Protein AF-A0A7S2T293-F1 (afdb_monomer)

Organism: NCBI:txid1764295

Sequence (150 aa):
MATAIATAAMLGFGMLAGGVSAAKPGEKTVEILSQPINLRYGEVNNHFQPNQDLPEEIREAFRNKTMAIVDFEVDIVDAQGNQVPLYEMYNHHYAALLGTEEYANAIYQLFKDAPFGIPSPSNLTELVIPENLRKNATGGDGSSTSFRAS

pLDDT: mean 72.8, std 21.37, range [32.53, 93.62]

Structure (mmCIF, N/CA/C/O backbone):
data_AF-A0A7S2T293-F1
#
_entry.id   AF-A0A7S2T293-F1
#
loop_
_atom_site.group_PDB
_atom_site.id
_atom_site.type_symbol
_atom_site.label_atom_id
_atom_site.label_alt_id
_atom_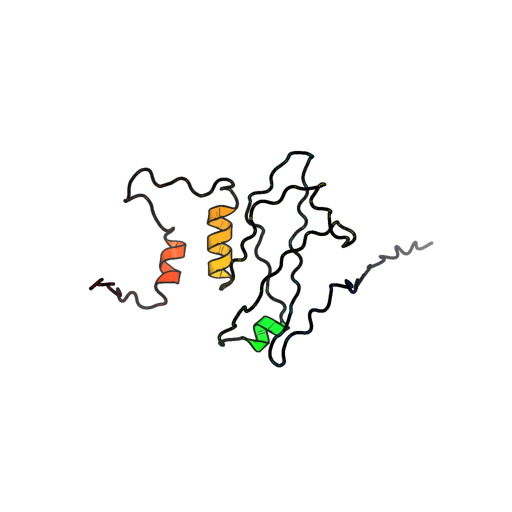site.label_comp_id
_atom_site.label_asym_id
_atom_site.label_entity_id
_atom_site.label_seq_id
_atom_site.pdbx_PDB_ins_code
_atom_site.Cartn_x
_atom_site.Cartn_y
_atom_site.Cartn_z
_atom_site.occupancy
_atom_site.B_iso_or_equiv
_atom_site.auth_seq_id
_atom_site.auth_comp_id
_atom_site.auth_asym_id
_atom_site.auth_atom_id
_atom_site.pdbx_PDB_model_num
ATOM 1 N N . MET A 1 1 ? -31.139 -14.313 -42.082 1.00 40.81 1 MET A N 1
ATOM 2 C CA . MET A 1 1 ? -29.902 -14.869 -41.498 1.00 40.81 1 MET A CA 1
ATOM 3 C C . MET A 1 1 ? -29.447 -13.896 -40.428 1.00 40.81 1 MET A C 1
ATOM 5 O O . MET A 1 1 ? -29.040 -12.798 -40.773 1.00 40.81 1 MET A O 1
ATOM 9 N N . ALA A 1 2 ? -29.664 -14.231 -39.157 1.00 33.09 2 ALA A N 1
ATOM 10 C CA . ALA A 1 2 ? -29.322 -13.383 -38.019 1.00 33.09 2 ALA A CA 1
ATOM 11 C C . ALA A 1 2 ? -28.122 -14.011 -37.305 1.00 33.09 2 ALA A C 1
ATOM 13 O O . ALA A 1 2 ? -28.2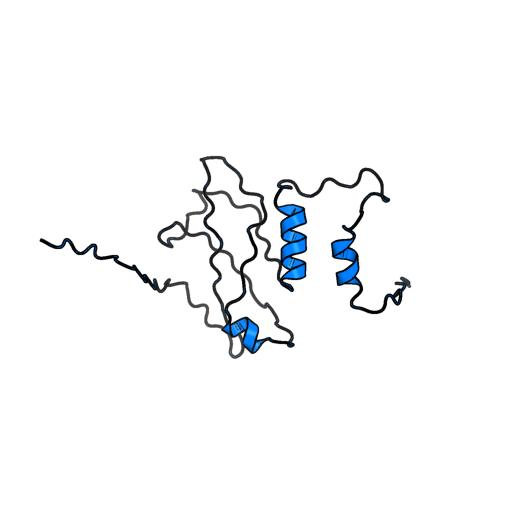09 -15.143 -36.834 1.00 33.09 2 ALA A O 1
ATOM 14 N N . THR A 1 3 ? -27.001 -13.298 -37.289 1.00 34.81 3 THR A N 1
ATOM 15 C CA . THR A 1 3 ? -25.767 -13.718 -36.624 1.00 34.81 3 THR A CA 1
ATOM 16 C C . THR A 1 3 ? -25.839 -13.260 -35.171 1.00 34.81 3 THR A C 1
ATOM 18 O O . THR A 1 3 ? -25.806 -12.063 -34.897 1.00 34.81 3 THR A O 1
ATOM 21 N N . ALA A 1 4 ? -25.983 -14.203 -34.243 1.00 32.69 4 ALA A N 1
ATOM 22 C CA . ALA A 1 4 ? -25.886 -13.935 -32.815 1.00 32.69 4 ALA A CA 1
ATOM 23 C C . ALA A 1 4 ? -24.404 -13.852 -32.420 1.00 32.69 4 ALA A C 1
ATOM 25 O O . ALA A 1 4 ? -23.657 -14.816 -32.582 1.00 32.69 4 ALA A O 1
ATOM 26 N N . ILE A 1 5 ? -23.982 -12.692 -31.916 1.00 39.16 5 ILE A N 1
ATOM 27 C CA . ILE A 1 5 ? -22.693 -12.511 -31.246 1.00 39.16 5 ILE A CA 1
ATOM 28 C C . ILE A 1 5 ? -22.889 -12.990 -29.806 1.00 39.16 5 ILE A C 1
ATOM 30 O O . ILE A 1 5 ? -23.615 -12.368 -29.034 1.00 39.16 5 ILE A O 1
ATOM 34 N N . ALA A 1 6 ? -22.288 -14.127 -29.464 1.00 32.53 6 ALA A N 1
ATOM 35 C CA . ALA A 1 6 ? -22.242 -14.617 -28.095 1.00 32.53 6 ALA A CA 1
ATOM 36 C C . ALA A 1 6 ? -21.111 -13.901 -27.345 1.00 32.53 6 ALA A C 1
ATOM 38 O O . ALA A 1 6 ? -19.932 -14.183 -27.547 1.00 32.53 6 ALA A O 1
ATOM 39 N N . THR A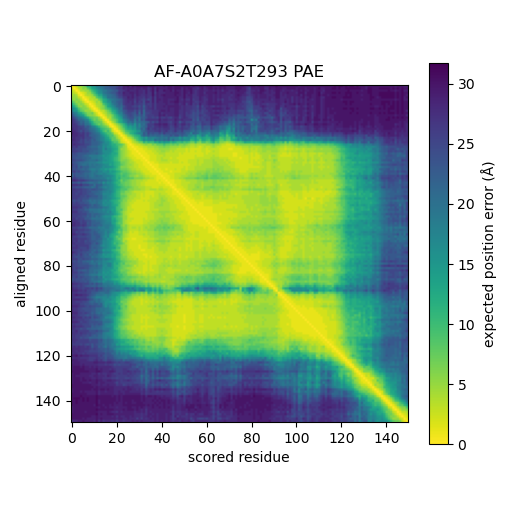 1 7 ? -21.485 -12.960 -26.483 1.00 35.31 7 THR A N 1
ATOM 40 C CA . THR A 1 7 ? -20.601 -12.344 -25.493 1.00 35.31 7 THR A CA 1
ATOM 41 C C . THR A 1 7 ? -20.329 -13.367 -24.391 1.00 35.31 7 THR A 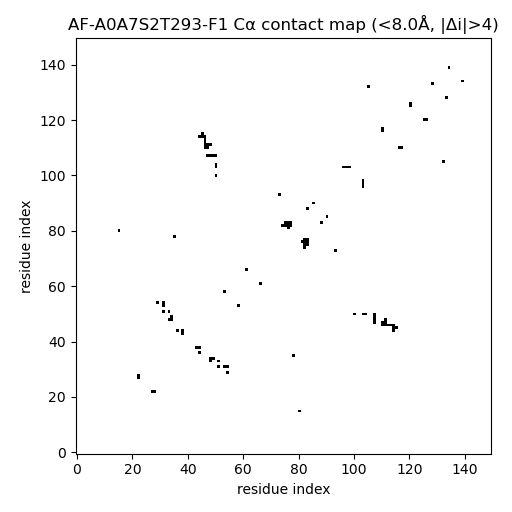C 1
ATOM 43 O O . THR A 1 7 ? -21.195 -13.636 -23.560 1.00 35.31 7 THR A O 1
ATOM 46 N N . ALA A 1 8 ? -19.141 -13.971 -24.386 1.00 34.16 8 ALA A N 1
ATOM 47 C CA . ALA A 1 8 ? -18.693 -14.808 -23.280 1.00 34.16 8 ALA A CA 1
ATOM 48 C C . ALA A 1 8 ? -18.158 -13.908 -22.156 1.00 34.16 8 ALA A C 1
ATOM 50 O O . ALA A 1 8 ? -17.022 -13.442 -22.199 1.00 34.16 8 ALA A O 1
ATOM 51 N N . ALA A 1 9 ? -18.998 -13.648 -21.155 1.00 38.12 9 ALA A N 1
ATOM 52 C CA . ALA A 1 9 ? -18.558 -13.141 -19.865 1.00 38.12 9 ALA A CA 1
ATOM 53 C C . ALA A 1 9 ? -17.810 -14.268 -19.136 1.00 38.12 9 ALA A C 1
ATOM 55 O O . ALA A 1 9 ? -18.429 -15.208 -18.639 1.00 38.12 9 ALA A O 1
ATOM 56 N N . MET A 1 10 ? -16.477 -14.203 -19.091 1.00 35.25 10 MET A N 1
ATOM 57 C CA . MET A 1 10 ? -15.697 -15.041 -18.181 1.00 35.25 10 MET A CA 1
ATOM 58 C C . MET A 1 10 ? -15.744 -14.427 -16.780 1.00 35.25 10 MET A C 1
ATOM 60 O O . MET A 1 10 ? -14.918 -13.596 -16.420 1.00 35.25 10 MET A O 1
ATOM 64 N N . LEU A 1 11 ? -16.718 -14.860 -15.980 1.00 41.56 11 LEU A N 1
ATOM 65 C CA . LEU A 1 11 ? -16.617 -14.824 -14.522 1.00 41.56 11 LEU A CA 1
ATOM 66 C C . LEU A 1 11 ? -15.694 -15.972 -14.096 1.00 41.56 11 LEU A C 1
ATOM 68 O O . LEU A 1 11 ? -16.142 -17.057 -13.733 1.00 41.56 11 LEU A O 1
ATOM 72 N N . GLY A 1 12 ? -14.388 -15.745 -14.216 1.00 34.62 12 GLY A N 1
ATOM 73 C CA . GLY A 1 12 ? -13.373 -16.621 -13.647 1.00 34.62 12 GLY A CA 1
ATOM 74 C C . GLY A 1 12 ? -13.179 -16.282 -12.176 1.00 34.62 12 GLY A C 1
ATOM 75 O O . GLY A 1 12 ? -12.316 -15.480 -11.842 1.00 34.62 12 GLY A O 1
ATOM 76 N N . PHE A 1 13 ? -13.986 -16.879 -11.300 1.00 42.97 13 PHE A N 1
ATOM 77 C CA . PHE A 1 13 ? -13.694 -16.925 -9.867 1.00 42.97 13 PHE A CA 1
ATOM 78 C C . PHE A 1 13 ? -12.582 -17.966 -9.666 1.00 42.97 13 PHE A C 1
ATOM 80 O O . PHE A 1 13 ? -12.837 -19.141 -9.403 1.00 42.97 13 PHE A O 1
ATOM 87 N N . GLY A 1 14 ? -11.337 -17.557 -9.910 1.00 39.12 14 GLY A N 1
ATOM 88 C CA . GLY A 1 14 ? -10.167 -18.343 -9.547 1.00 39.12 14 GLY A CA 1
ATOM 89 C C . GLY A 1 14 ? -10.020 -18.303 -8.034 1.00 39.12 14 GLY A C 1
ATOM 90 O O . GLY A 1 14 ? -9.585 -17.294 -7.490 1.00 39.12 14 GLY A O 1
ATOM 91 N N . MET A 1 15 ? -10.413 -19.379 -7.350 1.00 40.72 15 MET A N 1
ATOM 92 C CA . MET A 1 15 ? -9.944 -19.629 -5.989 1.00 40.72 15 MET A CA 1
ATOM 93 C C . MET A 1 15 ? -8.426 -19.804 -6.059 1.00 40.72 15 MET A C 1
ATOM 95 O O . MET A 1 15 ? -7.936 -20.870 -6.431 1.00 40.72 15 MET A O 1
ATOM 99 N N . LEU A 1 16 ? -7.696 -18.734 -5.753 1.00 50.34 16 LEU A N 1
ATOM 100 C CA . LEU A 1 16 ? -6.276 -18.793 -5.451 1.00 50.34 16 LEU A CA 1
ATOM 101 C C . LEU A 1 16 ? -6.113 -19.707 -4.236 1.00 50.34 16 LEU A C 1
ATOM 103 O O . LEU A 1 16 ? -6.669 -19.457 -3.168 1.00 50.34 16 LEU A O 1
ATOM 107 N N . ALA A 1 17 ? -5.377 -20.801 -4.413 1.00 43.34 17 ALA A N 1
ATOM 108 C CA . ALA A 1 17 ? -4.902 -21.622 -3.311 1.00 43.34 17 ALA A CA 1
ATOM 109 C C . ALA A 1 17 ? -3.739 -20.888 -2.619 1.00 43.34 17 ALA A C 1
ATOM 111 O O . ALA A 1 17 ? -2.596 -21.333 -2.675 1.00 43.34 17 ALA A O 1
ATOM 112 N N . GLY A 1 18 ? -4.032 -19.734 -2.016 1.00 43.31 18 GLY A N 1
ATOM 113 C CA . GLY A 1 18 ? -3.147 -19.080 -1.063 1.00 43.31 18 GLY A CA 1
ATOM 114 C C . GLY A 1 18 ? -3.030 -19.960 0.178 1.00 43.31 18 GLY A C 1
ATOM 115 O O . GLY A 1 18 ? -4.011 -20.569 0.618 1.00 43.31 18 GLY A O 1
ATOM 116 N N . GLY A 1 19 ? -1.817 -20.103 0.711 1.00 42.28 19 GLY A N 1
ATOM 117 C CA . GLY A 1 19 ? -1.580 -20.849 1.940 1.00 42.28 19 GLY A CA 1
ATOM 118 C C . GLY A 1 19 ? -2.477 -20.312 3.049 1.00 42.28 19 GLY A C 1
ATOM 119 O O . GLY A 1 19 ? -2.309 -19.186 3.500 1.00 42.28 19 GLY A O 1
ATOM 120 N N . VAL A 1 20 ? -3.446 -21.115 3.490 1.00 43.00 20 VAL A N 1
ATOM 121 C CA . VAL A 1 20 ? -4.329 -20.731 4.590 1.00 43.00 20 VAL A CA 1
ATOM 122 C C . VAL A 1 20 ? -3.508 -20.803 5.875 1.00 43.00 20 VAL A C 1
ATOM 124 O O . VAL A 1 20 ? -3.454 -21.843 6.534 1.00 43.00 20 VAL A O 1
ATOM 127 N N . SER A 1 21 ? -2.829 -19.714 6.234 1.00 52.44 21 SER A N 1
ATOM 128 C CA . SER A 1 21 ? -2.418 -19.521 7.620 1.00 52.44 21 SER A CA 1
ATOM 129 C C . SER A 1 21 ? -3.709 -19.469 8.431 1.00 52.44 21 SER A C 1
ATOM 131 O O . SER A 1 21 ? -4.553 -18.593 8.227 1.00 52.44 21 SER A O 1
ATOM 133 N N . ALA A 1 22 ? -3.941 -20.489 9.258 1.00 52.84 22 ALA A N 1
ATOM 134 C CA . ALA A 1 22 ? -5.155 -20.587 10.050 1.00 52.84 22 ALA A CA 1
ATOM 135 C C . ALA A 1 22 ? -5.177 -19.422 11.044 1.00 52.84 22 ALA A C 1
ATOM 137 O O . ALA A 1 22 ? -4.489 -19.458 12.065 1.00 52.84 22 ALA A O 1
ATOM 138 N N . ALA A 1 23 ? -5.957 -18.391 10.719 1.00 59.53 23 ALA A N 1
ATOM 139 C CA . ALA A 1 23 ? -6.190 -17.248 11.584 1.00 59.53 23 ALA A CA 1
ATOM 140 C C . ALA A 1 23 ? -6.575 -17.744 12.988 1.00 59.53 23 ALA A C 1
ATOM 142 O O . ALA A 1 23 ? -7.396 -18.662 13.132 1.00 59.53 23 ALA A O 1
ATOM 143 N N . LYS A 1 24 ? -5.964 -17.181 14.039 1.00 66.00 24 LYS A N 1
ATOM 144 C CA . LYS A 1 24 ? -6.329 -17.556 15.411 1.00 66.00 24 LYS A CA 1
ATOM 145 C C . LYS A 1 24 ? -7.807 -17.220 15.640 1.00 66.00 24 LYS A C 1
ATOM 147 O O . LYS A 1 24 ? -8.346 -16.339 14.972 1.00 66.00 24 LYS A O 1
ATOM 152 N N . PRO A 1 25 ? -8.497 -17.873 16.590 1.00 67.00 25 PRO A N 1
ATOM 153 C CA . PRO A 1 25 ? -9.882 -17.532 16.901 1.00 67.00 25 PRO A CA 1
ATOM 154 C C . PRO A 1 25 ? -10.039 -16.023 17.165 1.00 67.00 25 PRO A C 1
ATOM 156 O O . PRO A 1 25 ? -9.491 -15.506 18.135 1.00 67.00 25 PRO A O 1
ATOM 159 N N . GLY A 1 26 ? -10.769 -15.324 16.288 1.00 77.12 26 GLY A N 1
ATOM 160 C CA . GLY A 1 26 ? -10.966 -13.867 16.339 1.00 77.12 26 GLY A CA 1
ATOM 161 C C . GLY A 1 26 ? -10.151 -13.047 15.329 1.00 77.12 26 GLY A C 1
ATOM 162 O O . GLY A 1 26 ? -10.417 -11.857 15.183 1.00 77.12 26 GLY A O 1
ATOM 163 N N . GLU A 1 27 ? -9.212 -13.657 14.607 1.00 86.56 27 GLU A N 1
ATOM 164 C CA . GLU A 1 27 ? -8.487 -13.045 13.490 1.00 86.56 27 GLU A CA 1
ATOM 165 C C . GLU A 1 27 ? -9.196 -13.367 12.163 1.00 86.56 27 GLU A C 1
ATOM 167 O O . GLU A 1 27 ? -9.807 -14.428 12.002 1.00 86.56 27 GLU A O 1
ATOM 172 N N . LYS A 1 28 ? -9.127 -12.444 11.199 1.00 88.62 28 LYS A N 1
ATOM 173 C CA . LYS A 1 28 ? -9.615 -12.659 9.835 1.00 88.62 28 LYS A CA 1
ATOM 174 C C . LYS A 1 28 ? -8.551 -12.205 8.847 1.00 88.62 28 LYS A C 1
ATOM 176 O O . LYS A 1 28 ? -8.141 -11.049 8.885 1.00 88.62 28 LYS A O 1
ATOM 181 N N . THR A 1 29 ? -8.161 -13.108 7.958 1.00 91.06 29 THR A N 1
ATOM 182 C CA . THR A 1 29 ? -7.281 -12.804 6.828 1.00 91.06 29 THR A CA 1
ATOM 183 C C . THR A 1 29 ? -8.122 -12.329 5.653 1.00 91.06 29 THR A C 1
ATOM 185 O O . THR A 1 29 ? -9.172 -12.907 5.364 1.00 91.06 29 THR A O 1
ATOM 188 N N . VAL A 1 30 ? -7.665 -11.272 4.986 1.00 91.56 30 VAL A N 1
ATOM 189 C CA . VAL A 1 30 ? -8.215 -10.822 3.708 1.00 91.56 30 VAL A CA 1
ATOM 190 C C . VAL A 1 30 ? -7.092 -10.613 2.714 1.00 91.56 30 VAL A C 1
ATOM 192 O O . VAL A 1 30 ? -6.018 -10.142 3.077 1.00 91.56 30 VAL A O 1
ATOM 195 N N . GLU A 1 31 ? -7.368 -10.944 1.461 1.00 91.50 31 GLU A N 1
ATOM 196 C CA . GLU A 1 31 ? -6.450 -10.753 0.347 1.00 91.50 31 GLU A CA 1
ATOM 197 C C . GLU A 1 31 ? -6.957 -9.599 -0.517 1.00 91.50 31 GLU A C 1
ATOM 199 O O . GLU A 1 31 ? -8.148 -9.508 -0.825 1.00 91.50 31 GLU A O 1
ATOM 204 N N . ILE A 1 32 ? -6.053 -8.694 -0.887 1.00 91.12 32 ILE A N 1
ATOM 205 C CA . ILE A 1 32 ? -6.358 -7.532 -1.721 1.00 91.12 32 ILE A CA 1
ATOM 206 C C . ILE A 1 32 ? -5.384 -7.553 -2.889 1.00 91.12 32 ILE A C 1
ATOM 208 O O . ILE A 1 32 ? -4.175 -7.421 -2.698 1.00 91.12 32 ILE A O 1
ATOM 212 N N . LEU A 1 33 ? -5.915 -7.710 -4.101 1.00 90.31 33 LEU A N 1
ATOM 213 C CA . LEU A 1 33 ? -5.101 -7.668 -5.305 1.00 90.31 33 LEU A CA 1
ATOM 214 C C . LEU A 1 33 ? -4.895 -6.217 -5.737 1.00 90.31 33 LEU A C 1
ATOM 216 O O . LEU A 1 33 ? -5.848 -5.452 -5.887 1.00 90.31 33 LEU A O 1
ATOM 220 N N . SER A 1 34 ? -3.636 -5.842 -5.933 1.00 89.81 34 SER A N 1
ATOM 221 C CA . SER A 1 34 ? -3.277 -4.515 -6.426 1.00 89.81 34 SER A CA 1
ATOM 222 C C . SER A 1 34 ? -3.613 -4.359 -7.918 1.00 89.81 34 SER A C 1
ATOM 224 O O . SER A 1 34 ? -3.914 -5.338 -8.604 1.00 89.81 34 SER A O 1
ATOM 226 N N . GLN A 1 35 ? -3.532 -3.138 -8.449 1.00 90.31 35 GLN A N 1
ATOM 227 C CA . GLN A 1 35 ? -3.643 -2.945 -9.894 1.00 90.31 35 GLN A CA 1
ATOM 228 C C . GLN A 1 35 ? -2.445 -3.594 -10.611 1.00 90.31 35 GLN A C 1
ATOM 230 O O . GLN A 1 35 ? -1.339 -3.612 -10.063 1.00 90.31 35 GLN A O 1
ATOM 235 N N . PRO A 1 36 ? -2.618 -4.096 -11.848 1.00 91.50 36 PRO A N 1
ATOM 236 C CA . PRO A 1 36 ? -1.511 -4.668 -12.603 1.00 91.50 36 PRO A CA 1
ATOM 237 C C . PRO A 1 36 ? -0.374 -3.660 -12.806 1.00 91.50 36 PRO A C 1
ATOM 239 O O . PRO A 1 36 ? -0.580 -2.569 -13.342 1.00 91.50 36 PRO A O 1
ATOM 242 N N . ILE A 1 37 ? 0.842 -4.053 -12.430 1.00 89.75 37 ILE A N 1
ATOM 243 C CA . ILE A 1 37 ? 2.067 -3.305 -12.716 1.00 89.75 37 ILE A CA 1
ATOM 244 C C . ILE A 1 37 ? 2.714 -3.922 -13.958 1.00 89.75 37 ILE A C 1
ATOM 246 O O . ILE A 1 37 ? 3.005 -5.114 -13.984 1.00 89.75 37 ILE A O 1
ATOM 250 N N . ASN A 1 38 ? 2.956 -3.108 -14.985 1.00 90.31 38 ASN A N 1
ATOM 251 C CA . ASN A 1 38 ? 3.637 -3.534 -16.205 1.00 90.31 38 ASN A CA 1
ATOM 252 C C . ASN A 1 38 ? 4.978 -2.813 -16.298 1.00 90.31 38 ASN A C 1
ATOM 254 O O . ASN A 1 38 ? 5.004 -1.585 -16.322 1.00 90.31 38 ASN A O 1
ATOM 258 N N . LEU A 1 39 ? 6.067 -3.576 -16.362 1.00 87.12 39 LEU A N 1
ATOM 259 C CA . LEU A 1 39 ? 7.426 -3.047 -16.400 1.00 87.12 39 LEU A CA 1
ATOM 260 C C . LEU A 1 39 ? 8.209 -3.642 -17.558 1.00 87.12 39 LEU A C 1
ATOM 262 O O . LEU A 1 39 ? 7.972 -4.768 -17.999 1.00 87.12 39 LEU A O 1
ATOM 266 N N . ARG A 1 40 ? 9.185 -2.880 -18.035 1.00 88.31 40 ARG A N 1
ATOM 267 C CA . ARG A 1 40 ? 10.257 -3.378 -18.893 1.00 88.31 40 ARG A CA 1
ATOM 268 C C . ARG A 1 40 ? 11.383 -3.945 -18.034 1.00 88.31 40 ARG A C 1
ATOM 270 O O . ARG A 1 40 ? 11.535 -3.595 -16.866 1.00 88.31 40 ARG A O 1
ATOM 277 N N . TYR A 1 41 ? 12.223 -4.785 -18.632 1.00 85.44 41 TYR A N 1
ATOM 278 C CA . TYR A 1 41 ? 13.416 -5.283 -17.949 1.00 85.44 41 TYR A CA 1
ATOM 279 C C . TYR A 1 41 ? 14.302 -4.118 -17.474 1.00 85.44 41 TYR A C 1
ATOM 281 O O . TYR A 1 41 ? 14.719 -3.284 -18.280 1.00 85.44 41 TYR A O 1
ATOM 289 N N . GLY A 1 42 ? 14.576 -4.074 -16.168 1.00 84.69 42 GLY A N 1
ATOM 290 C CA . GLY A 1 42 ? 15.353 -3.015 -15.517 1.00 84.69 42 GLY A CA 1
ATOM 291 C C . GLY A 1 42 ? 14.569 -1.745 -15.163 1.00 84.69 42 GLY A C 1
ATOM 292 O O . GLY A 1 42 ? 15.164 -0.803 -14.645 1.00 84.69 42 GLY A O 1
ATOM 293 N N . GLU A 1 43 ? 13.262 -1.690 -15.428 1.00 87.31 43 GLU A N 1
ATOM 294 C CA . GLU A 1 43 ? 12.407 -0.577 -15.010 1.00 87.31 43 GLU A CA 1
ATOM 295 C C . GLU A 1 43 ? 12.022 -0.705 -13.530 1.00 87.31 43 GLU A C 1
ATOM 297 O O . GLU A 1 43 ? 11.757 -1.797 -13.030 1.00 87.31 43 GLU A O 1
ATOM 302 N N . VAL A 1 44 ? 11.988 0.427 -12.825 1.00 86.75 44 VAL A N 1
ATOM 303 C CA . VAL A 1 44 ? 11.634 0.493 -11.403 1.00 86.75 44 VAL A CA 1
ATOM 304 C C . VAL A 1 44 ? 10.236 1.078 -11.265 1.00 86.75 44 VAL A C 1
ATOM 306 O O . VAL A 1 44 ? 9.975 2.176 -11.756 1.00 86.75 44 VAL A O 1
ATOM 309 N N . ASN A 1 45 ? 9.358 0.391 -10.533 1.00 86.94 45 ASN A N 1
ATOM 310 C CA . A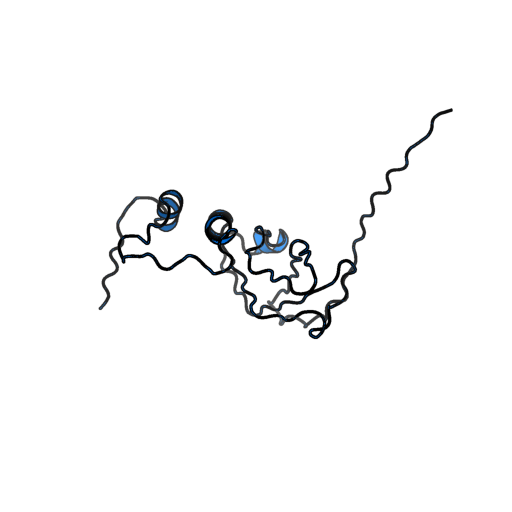SN A 1 45 ? 8.105 0.978 -10.078 1.00 86.94 45 ASN A CA 1
ATOM 311 C C . ASN A 1 45 ? 8.242 1.476 -8.636 1.00 86.94 45 ASN A C 1
ATOM 313 O O . ASN A 1 45 ? 8.217 0.673 -7.709 1.00 86.94 45 ASN A O 1
ATOM 317 N N . ASN A 1 46 ? 8.359 2.791 -8.449 1.00 87.06 46 ASN A N 1
ATOM 318 C CA . ASN A 1 46 ? 8.367 3.416 -7.122 1.00 87.06 46 ASN A CA 1
ATOM 319 C C . ASN A 1 46 ? 7.263 4.472 -6.983 1.00 87.06 46 ASN A C 1
ATOM 321 O O . ASN A 1 46 ? 7.491 5.567 -6.479 1.00 87.06 46 ASN A O 1
ATOM 325 N N . HIS A 1 47 ? 6.071 4.162 -7.489 1.00 84.56 47 HIS A N 1
ATOM 326 C CA . HIS A 1 47 ? 4.911 5.046 -7.424 1.00 84.56 47 HIS A CA 1
ATOM 327 C C . HIS A 1 47 ? 3.849 4.444 -6.511 1.00 84.56 47 HIS A C 1
ATOM 329 O O . HIS A 1 47 ? 3.682 3.223 -6.449 1.00 84.56 47 HIS A O 1
ATOM 335 N N . PHE A 1 48 ? 3.085 5.308 -5.847 1.00 87.94 48 PHE A N 1
ATOM 336 C CA . PHE A 1 48 ? 1.881 4.871 -5.154 1.00 87.94 48 PHE A CA 1
ATOM 337 C C . PHE A 1 48 ? 0.873 4.332 -6.165 1.00 87.94 48 PHE A C 1
ATOM 339 O O . PHE A 1 48 ? 0.621 4.947 -7.203 1.00 87.94 48 PHE A O 1
ATOM 346 N N . GLN A 1 49 ? 0.277 3.189 -5.846 1.00 89.94 49 GLN A N 1
ATOM 347 C CA . GLN A 1 49 ? -0.845 2.677 -6.617 1.00 89.94 49 GLN A CA 1
ATOM 348 C C . GLN A 1 49 ? -2.129 3.453 -6.294 1.00 89.94 49 GLN A C 1
ATOM 350 O O . GLN A 1 49 ? -2.243 4.017 -5.201 1.00 89.94 49 GLN A O 1
ATOM 355 N N . PRO A 1 50 ? -3.112 3.473 -7.213 1.00 90.50 50 PRO A N 1
ATOM 356 C CA . PRO A 1 50 ? -4.450 3.954 -6.899 1.00 90.50 50 PRO A CA 1
ATOM 357 C C . PRO A 1 50 ? -5.032 3.233 -5.681 1.00 90.50 50 PRO A C 1
ATOM 359 O O . PRO A 1 50 ? -4.812 2.031 -5.494 1.00 90.50 50 PRO A O 1
ATOM 362 N N . ASN A 1 51 ? -5.816 3.963 -4.893 1.00 92.50 51 ASN A N 1
ATOM 363 C CA . ASN A 1 51 ? -6.447 3.434 -3.688 1.00 92.50 51 ASN A CA 1
ATOM 364 C C . ASN A 1 51 ? -7.284 2.190 -3.997 1.00 92.50 51 ASN A C 1
ATOM 366 O O . ASN A 1 51 ? -8.020 2.158 -4.983 1.00 92.50 51 ASN A O 1
ATOM 370 N N . GLN A 1 52 ? -7.158 1.179 -3.140 1.00 92.50 52 GLN A N 1
ATOM 371 C CA . GLN A 1 52 ? -7.986 -0.020 -3.167 1.00 92.50 52 GLN A CA 1
ATOM 372 C C . GLN A 1 52 ? -8.918 0.010 -1.960 1.00 92.50 52 GLN A C 1
ATOM 374 O O . GLN A 1 52 ? -8.478 0.270 -0.837 1.00 92.50 52 GLN A O 1
ATOM 379 N N . ASP A 1 53 ? -10.199 -0.255 -2.192 1.00 92.19 53 ASP A N 1
ATOM 380 C CA . ASP A 1 53 ? -11.155 -0.419 -1.107 1.00 92.19 53 ASP A CA 1
ATOM 381 C C . ASP A 1 53 ? -10.879 -1.717 -0.345 1.00 92.19 53 ASP A C 1
ATOM 383 O O . ASP A 1 53 ? -10.562 -2.756 -0.929 1.00 92.19 53 ASP A O 1
ATOM 387 N N . LEU A 1 54 ? -11.066 -1.677 0.975 1.00 91.94 54 LEU A N 1
ATOM 388 C CA . LEU A 1 54 ? -11.186 -2.909 1.748 1.00 91.94 54 LEU A CA 1
ATOM 389 C C . LEU A 1 54 ? -12.443 -3.673 1.295 1.00 91.94 54 LEU A C 1
ATOM 391 O O . LEU A 1 54 ? -13.451 -3.032 0.977 1.00 91.94 54 LEU A O 1
ATOM 395 N N . PRO A 1 55 ? -12.440 -5.019 1.336 1.00 92.62 55 PRO A N 1
ATOM 396 C CA . PRO A 1 55 ? -13.632 -5.809 1.043 1.00 92.62 55 PRO A CA 1
ATOM 397 C C . PRO A 1 55 ? -14.836 -5.335 1.866 1.00 92.62 55 PRO A C 1
ATOM 399 O O . PRO A 1 55 ? -14.689 -5.039 3.056 1.00 92.62 55 PRO A O 1
ATOM 402 N N . GLU A 1 56 ? -16.026 -5.280 1.256 1.00 92.50 56 GLU A N 1
ATOM 403 C CA . GLU A 1 56 ? -17.220 -4.690 1.891 1.00 92.50 56 GLU A CA 1
ATOM 404 C C . GLU A 1 56 ? -17.504 -5.298 3.266 1.00 92.50 56 GLU A C 1
ATOM 406 O O . GLU A 1 56 ? -17.735 -4.583 4.235 1.00 92.50 56 GLU A O 1
ATOM 411 N N . GLU A 1 57 ? -17.359 -6.613 3.379 1.00 92.50 57 GLU A N 1
ATOM 412 C CA . GLU A 1 57 ? -17.499 -7.363 4.626 1.00 92.50 57 GLU A CA 1
ATOM 413 C C . GLU A 1 57 ? -16.606 -6.854 5.772 1.00 92.50 57 GLU A C 1
ATOM 415 O O . GLU A 1 57 ? -17.017 -6.874 6.932 1.00 92.50 57 GLU A O 1
ATOM 420 N N . ILE A 1 58 ? -15.395 -6.373 5.474 1.00 93.31 58 ILE A N 1
ATOM 421 C CA . ILE A 1 58 ? -14.498 -5.771 6.466 1.00 93.31 58 ILE A CA 1
ATOM 422 C C . ILE A 1 58 ? -14.964 -4.358 6.799 1.00 93.31 58 ILE A C 1
ATOM 424 O O . ILE A 1 58 ? -15.044 -4.001 7.977 1.00 93.31 58 ILE A O 1
ATOM 428 N N . ARG A 1 59 ? -15.332 -3.564 5.784 1.00 91.94 59 ARG A N 1
ATOM 429 C CA . ARG A 1 59 ? -15.833 -2.196 5.989 1.00 91.94 59 ARG A CA 1
ATOM 430 C C . ARG A 1 59 ? -17.084 -2.182 6.860 1.00 91.94 59 ARG A C 1
ATOM 432 O O . ARG A 1 59 ? -17.208 -1.334 7.739 1.00 91.94 59 ARG A O 1
ATOM 439 N N . GLU A 1 60 ? -17.997 -3.124 6.648 1.00 93.62 60 GLU A N 1
ATOM 440 C CA . GLU A 1 60 ? -19.213 -3.273 7.444 1.00 93.62 60 GLU A CA 1
ATOM 441 C C . GLU A 1 60 ? -18.913 -3.757 8.864 1.00 93.62 60 GLU A C 1
ATOM 443 O O . GLU A 1 60 ? -19.392 -3.154 9.829 1.00 93.62 60 GLU A O 1
ATOM 448 N N . ALA A 1 61 ? -18.086 -4.798 9.014 1.00 91.31 61 ALA A N 1
ATOM 449 C CA . ALA A 1 61 ? -17.750 -5.363 10.321 1.00 91.31 61 ALA A CA 1
ATOM 450 C C . ALA A 1 61 ? -17.106 -4.330 11.260 1.00 91.31 61 ALA A C 1
ATOM 452 O O . ALA A 1 61 ? -17.421 -4.299 12.461 1.00 91.31 61 ALA A O 1
ATOM 453 N N . PHE A 1 62 ? -16.255 -3.465 10.699 1.00 91.62 62 PHE A N 1
ATOM 454 C CA . PHE A 1 62 ? -15.495 -2.442 11.415 1.00 91.62 62 PHE A CA 1
ATOM 455 C C . PHE A 1 62 ? -16.045 -1.021 11.253 1.00 91.62 62 PHE A C 1
ATOM 457 O O . PHE A 1 62 ? -15.401 -0.061 11.676 1.00 91.62 62 PHE A O 1
ATOM 464 N N . ARG A 1 63 ? -17.256 -0.851 10.708 1.00 92.06 63 ARG A N 1
ATOM 465 C CA . ARG A 1 63 ? -17.885 0.469 10.591 1.00 92.06 63 ARG A CA 1
ATOM 466 C C . ARG A 1 63 ? -17.984 1.127 11.970 1.00 92.06 63 ARG A C 1
ATOM 468 O O . ARG A 1 63 ? -18.658 0.607 12.859 1.00 92.06 63 ARG A O 1
ATOM 475 N N . ASN A 1 64 ? -17.326 2.276 12.133 1.00 90.25 64 ASN A N 1
ATOM 476 C CA . ASN A 1 64 ? -17.226 3.015 13.400 1.00 90.25 64 ASN A CA 1
ATOM 477 C C . ASN A 1 64 ? -16.596 2.212 14.557 1.00 90.25 64 ASN A C 1
ATOM 479 O O . ASN A 1 64 ? -16.898 2.466 15.723 1.00 90.25 64 ASN A O 1
ATOM 483 N N . LYS A 1 65 ? -15.736 1.236 14.252 1.00 91.75 65 LYS A N 1
ATOM 484 C CA . LYS A 1 65 ? -14.979 0.456 15.237 1.00 91.75 65 LYS A CA 1
ATOM 485 C C . LYS A 1 65 ? -13.492 0.514 14.919 1.00 91.75 65 LYS A C 1
ATOM 487 O O . LYS A 1 65 ? -13.088 0.781 13.792 1.00 91.75 65 LYS A O 1
ATOM 492 N N . THR A 1 66 ? -12.677 0.204 15.917 1.00 90.25 66 THR A N 1
ATOM 493 C CA . THR A 1 66 ? -11.237 0.046 15.726 1.00 90.25 66 THR A CA 1
ATOM 494 C C . THR A 1 66 ? -10.939 -1.325 15.130 1.00 90.25 66 THR A C 1
ATOM 496 O O . THR A 1 66 ? -11.392 -2.344 15.652 1.00 90.25 66 THR A O 1
ATOM 499 N N . MET A 1 67 ? -10.149 -1.343 14.058 1.00 90.56 67 MET A N 1
ATOM 500 C CA . MET A 1 67 ? -9.565 -2.548 13.478 1.00 90.56 67 MET A CA 1
ATOM 501 C C . MET A 1 67 ? -8.093 -2.629 13.884 1.00 90.56 67 MET A C 1
ATOM 503 O O . MET A 1 67 ? -7.367 -1.645 13.757 1.00 90.56 67 MET A O 1
ATOM 507 N N . ALA A 1 68 ? -7.656 -3.791 14.365 1.00 91.75 68 ALA A N 1
ATOM 508 C CA . ALA A 1 68 ? -6.243 -4.077 14.581 1.00 91.75 68 ALA A CA 1
ATOM 509 C C . ALA A 1 68 ? -5.724 -4.915 13.411 1.00 91.75 68 ALA A C 1
ATOM 511 O O . ALA A 1 68 ? -6.277 -5.973 13.117 1.00 91.75 68 ALA A O 1
ATOM 512 N N . ILE A 1 69 ? -4.664 -4.441 12.762 1.00 91.19 69 ILE A N 1
ATOM 513 C CA . ILE A 1 69 ? -3.916 -5.217 11.772 1.00 91.19 69 ILE A CA 1
ATOM 514 C C . ILE A 1 69 ? -2.786 -5.885 12.542 1.00 91.19 69 ILE A C 1
ATOM 516 O O . ILE A 1 69 ? -1.885 -5.207 13.034 1.00 91.19 69 ILE A O 1
ATOM 520 N N . VAL A 1 70 ? -2.897 -7.195 12.729 1.00 91.88 70 VAL A N 1
ATOM 521 C CA . VAL A 1 70 ? -1.931 -7.978 13.515 1.00 91.88 70 VAL A CA 1
ATOM 522 C C . VAL A 1 70 ? -0.846 -8.605 12.649 1.00 91.88 70 VAL A C 1
ATOM 524 O O . VAL A 1 70 ? 0.193 -8.987 13.179 1.00 91.88 70 VAL A O 1
ATOM 527 N N . ASP A 1 71 ? -1.089 -8.687 11.342 1.00 91.38 71 ASP A N 1
ATOM 528 C CA . ASP A 1 71 ? -0.177 -9.247 10.357 1.00 91.38 71 ASP A CA 1
ATOM 529 C C . ASP A 1 71 ? -0.409 -8.607 8.979 1.00 91.38 71 ASP A C 1
ATOM 531 O O . ASP A 1 71 ? -1.523 -8.167 8.673 1.00 91.38 71 ASP A O 1
ATOM 535 N N . PHE A 1 72 ? 0.650 -8.516 8.175 1.00 90.56 72 PHE A N 1
ATOM 536 C CA . PHE A 1 72 ? 0.628 -7.960 6.822 1.00 90.56 72 PHE A CA 1
ATOM 537 C C . PHE A 1 72 ? 1.696 -8.639 5.967 1.00 90.56 72 PHE A C 1
ATOM 539 O O 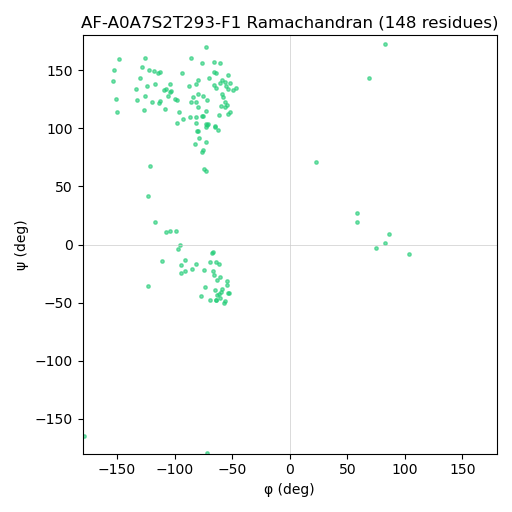. PHE A 1 72 ? 2.895 -8.442 6.176 1.00 90.56 72 PHE A O 1
ATOM 546 N N . GLU A 1 73 ? 1.240 -9.387 4.969 1.00 90.69 73 GLU A N 1
ATOM 547 C CA . GLU A 1 73 ? 2.086 -10.075 4.002 1.00 90.69 73 GLU A CA 1
ATOM 548 C C . GLU A 1 73 ? 1.871 -9.486 2.605 1.00 90.69 73 GLU A C 1
ATOM 550 O O . GLU A 1 73 ? 0.776 -9.040 2.255 1.00 90.69 73 GLU A O 1
ATOM 555 N N . VAL A 1 74 ? 2.934 -9.479 1.802 1.00 89.38 74 VAL A N 1
ATOM 556 C CA . VAL A 1 74 ? 2.884 -9.064 0.399 1.00 89.38 74 VAL A CA 1
ATOM 557 C C . VAL A 1 74 ? 3.448 -10.182 -0.448 1.00 89.38 74 VAL A C 1
ATOM 559 O O . VAL A 1 74 ? 4.571 -10.632 -0.224 1.00 89.38 74 VAL A O 1
ATOM 562 N N . ASP A 1 75 ? 2.672 -10.564 -1.449 1.00 90.38 75 ASP A N 1
ATOM 563 C CA . ASP A 1 75 ? 3.068 -11.503 -2.482 1.00 90.38 75 ASP A CA 1
ATOM 564 C C . ASP A 1 75 ? 2.943 -10.834 -3.852 1.00 90.38 75 ASP A C 1
ATOM 566 O O . ASP A 1 75 ? 2.120 -9.932 -4.045 1.00 90.38 75 ASP A O 1
ATOM 570 N N . ILE A 1 76 ? 3.779 -11.250 -4.801 1.00 89.31 76 ILE A N 1
ATOM 571 C CA . ILE A 1 76 ? 3.725 -10.748 -6.171 1.00 89.31 76 ILE A CA 1
ATOM 572 C C . ILE A 1 76 ? 3.463 -11.902 -7.102 1.00 89.31 76 ILE A C 1
ATOM 574 O O . ILE A 1 76 ? 4.228 -12.861 -7.177 1.00 89.31 76 ILE A O 1
ATOM 578 N N . VAL A 1 77 ? 2.376 -11.748 -7.843 1.00 92.06 77 VAL A N 1
ATOM 579 C CA . VAL A 1 77 ? 1.870 -12.754 -8.755 1.00 92.06 77 VAL A CA 1
ATOM 580 C C . VAL A 1 77 ? 1.867 -12.238 -10.186 1.00 92.06 77 VAL A C 1
ATOM 582 O O . VAL A 1 77 ? 1.709 -11.040 -10.434 1.00 92.06 77 VAL A O 1
ATOM 585 N N . ASP A 1 78 ? 2.049 -13.150 -11.135 1.00 91.25 78 ASP A N 1
ATOM 586 C CA . ASP A 1 78 ? 1.852 -12.876 -12.552 1.00 91.25 78 ASP A CA 1
ATOM 587 C C . ASP A 1 78 ? 0.354 -12.724 -12.893 1.00 91.25 78 ASP A C 1
ATOM 589 O O . ASP A 1 78 ? -0.538 -12.841 -12.047 1.00 91.25 78 ASP A O 1
ATOM 593 N N . ALA A 1 79 ? 0.053 -12.475 -14.168 1.00 89.75 79 ALA A N 1
ATOM 594 C CA . ALA A 1 79 ? -1.325 -12.323 -14.639 1.00 89.75 79 ALA A CA 1
ATOM 595 C C . ALA A 1 79 ? -2.175 -13.605 -14.505 1.00 89.75 79 ALA A C 1
ATOM 597 O O . ALA A 1 79 ? -3.396 -13.549 -14.646 1.00 89.75 79 ALA A O 1
ATOM 598 N N . GLN A 1 80 ? -1.544 -14.756 -14.280 1.00 91.94 80 GLN A N 1
ATOM 599 C CA . GLN A 1 80 ? -2.182 -16.049 -14.062 1.00 91.94 80 GLN A CA 1
ATOM 600 C C . GLN A 1 80 ? -2.314 -16.383 -12.566 1.00 91.94 80 GLN A C 1
ATOM 602 O O . GLN A 1 80 ? -2.933 -17.392 -12.233 1.00 91.94 80 GLN A O 1
ATOM 607 N N . GLY A 1 81 ? -1.789 -15.536 -11.674 1.00 89.81 81 GLY A N 1
ATOM 608 C CA . GLY A 1 81 ? -1.812 -15.738 -10.230 1.00 89.81 81 GLY A CA 1
ATOM 609 C C . GLY A 1 81 ? -0.648 -16.576 -9.694 1.00 89.81 81 GLY A C 1
ATOM 610 O O . GLY A 1 81 ? -0.677 -16.956 -8.527 1.00 89.81 81 GLY A O 1
ATOM 611 N N . ASN A 1 82 ? 0.366 -16.884 -10.508 1.00 92.75 82 ASN A N 1
ATOM 612 C CA . ASN A 1 82 ? 1.542 -17.612 -10.035 1.00 92.75 82 ASN A CA 1
ATOM 613 C C . ASN A 1 82 ? 2.509 -16.654 -9.343 1.00 92.75 82 ASN A C 1
ATOM 615 O O . ASN A 1 82 ? 2.776 -15.573 -9.863 1.00 92.75 82 ASN A O 1
ATOM 619 N N . GLN A 1 83 ? 3.090 -17.080 -8.222 1.00 91.75 83 GLN A N 1
ATOM 620 C CA . GLN A 1 83 ? 4.139 -16.324 -7.538 1.00 91.75 83 GLN A CA 1
ATOM 621 C C . GLN A 1 83 ? 5.338 -16.087 -8.456 1.00 91.75 83 GLN A C 1
ATOM 623 O O . GLN A 1 83 ? 5.877 -17.026 -9.048 1.00 91.75 83 GLN A O 1
ATOM 628 N N . VAL A 1 84 ? 5.778 -14.834 -8.536 1.00 89.19 84 VAL A N 1
ATOM 629 C CA . VAL A 1 84 ? 6.953 -14.441 -9.313 1.00 89.19 84 VAL A CA 1
ATOM 630 C C . VAL A 1 84 ? 8.212 -14.738 -8.493 1.00 89.19 84 VAL A C 1
ATOM 632 O O . VAL A 1 84 ? 8.360 -14.215 -7.383 1.00 89.19 84 VAL A O 1
ATOM 635 N N . PRO A 1 85 ? 9.157 -15.550 -9.000 1.00 87.50 85 PRO A N 1
ATOM 636 C CA . PRO A 1 85 ? 10.397 -15.816 -8.286 1.00 87.50 85 PRO A CA 1
ATOM 637 C C . PRO A 1 85 ? 11.214 -14.539 -8.045 1.00 87.50 85 PRO A C 1
ATOM 639 O O . PRO A 1 85 ? 11.413 -13.728 -8.946 1.00 87.50 85 PRO A O 1
ATOM 642 N N . LEU A 1 86 ? 11.795 -14.402 -6.849 1.00 81.38 86 LEU A N 1
ATOM 643 C CA . LEU A 1 86 ? 12.573 -13.213 -6.456 1.00 81.38 86 LEU A CA 1
ATOM 644 C C . LEU A 1 86 ? 13.819 -12.940 -7.323 1.00 81.38 86 LEU A C 1
ATOM 646 O O . LEU A 1 86 ? 14.382 -11.852 -7.263 1.00 81.38 86 LEU A O 1
ATOM 650 N N . TYR A 1 87 ? 14.295 -13.912 -8.107 1.00 84.00 87 TYR A N 1
ATOM 651 C CA . TYR A 1 87 ? 15.402 -13.684 -9.044 1.00 84.00 87 TYR A CA 1
ATOM 652 C C . TYR A 1 87 ? 14.946 -13.040 -10.361 1.00 84.00 87 TYR A C 1
ATOM 654 O O . TYR A 1 87 ? 15.784 -12.522 -11.097 1.00 84.00 87 TYR A O 1
ATOM 662 N N . GLU A 1 88 ? 13.647 -13.072 -10.670 1.00 83.12 88 GLU A N 1
ATOM 663 C CA . GLU A 1 88 ? 13.075 -12.417 -11.853 1.00 83.12 88 GLU A CA 1
ATOM 664 C C . GLU A 1 88 ? 12.769 -10.942 -11.591 1.00 83.12 88 GLU A C 1
ATOM 666 O O . GLU A 1 88 ? 12.704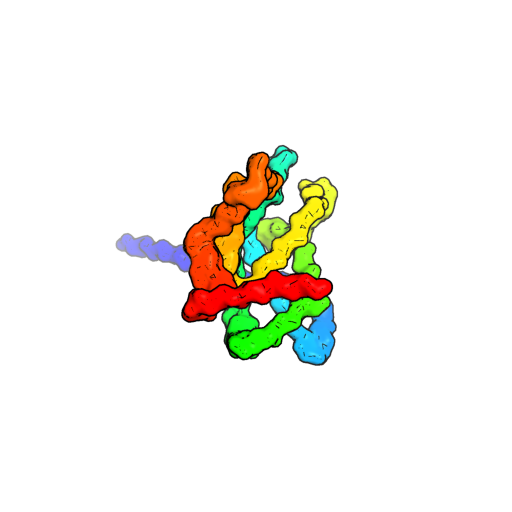 -10.140 -12.523 1.00 83.12 88 GLU A O 1
ATOM 671 N N . MET A 1 89 ? 12.632 -10.563 -10.320 1.00 78.19 89 MET A N 1
ATOM 672 C CA . MET A 1 89 ? 12.318 -9.204 -9.916 1.00 78.19 89 MET A CA 1
ATOM 673 C C . MET A 1 89 ? 12.910 -8.898 -8.541 1.00 78.19 89 MET A C 1
ATOM 675 O O . MET A 1 89 ? 12.649 -9.581 -7.554 1.00 78.19 89 MET A O 1
ATOM 679 N N . TYR A 1 90 ? 13.697 -7.826 -8.484 1.00 72.69 90 TYR A N 1
ATOM 680 C CA . TYR A 1 90 ? 14.274 -7.336 -7.242 1.00 72.69 90 TYR A CA 1
ATOM 681 C C . TYR A 1 90 ? 13.296 -6.402 -6.525 1.00 72.69 90 TYR A C 1
ATOM 683 O O . TYR A 1 90 ? 12.902 -5.368 -7.063 1.00 72.69 90 TYR A O 1
ATOM 691 N N . ASN A 1 91 ? 12.959 -6.750 -5.287 1.00 67.12 91 ASN A N 1
ATOM 692 C CA . ASN A 1 91 ? 12.036 -5.999 -4.443 1.00 67.12 91 ASN A CA 1
ATOM 693 C C . ASN A 1 91 ? 12.798 -5.209 -3.382 1.00 67.12 91 ASN A C 1
ATOM 695 O O . ASN A 1 91 ? 13.727 -5.746 -2.778 1.00 67.12 91 ASN A O 1
ATOM 699 N N . HIS A 1 92 ? 12.406 -3.952 -3.126 1.00 67.31 92 HIS A N 1
ATOM 700 C CA . HIS A 1 92 ? 13.083 -3.142 -2.105 1.00 67.31 92 HIS A CA 1
ATOM 701 C C . HIS A 1 92 ? 12.190 -2.595 -0.982 1.00 67.31 92 HIS A C 1
ATOM 703 O O . HIS A 1 92 ? 12.651 -2.602 0.152 1.00 67.31 92 HIS A O 1
ATOM 7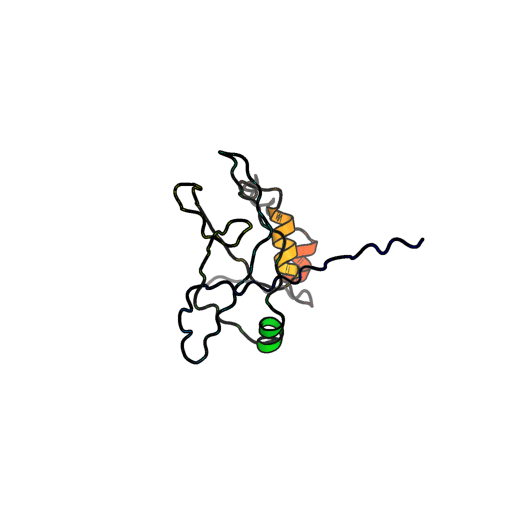09 N N . HIS A 1 93 ? 10.928 -2.205 -1.212 1.00 78.50 93 HIS A N 1
ATOM 710 C CA . HIS A 1 93 ? 10.027 -1.755 -0.137 1.00 78.50 93 HIS A CA 1
ATOM 711 C C . HIS A 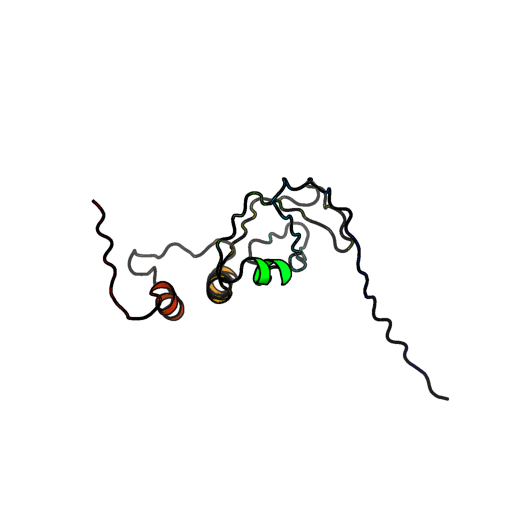1 93 ? 8.548 -1.973 -0.482 1.00 78.50 93 HIS A C 1
ATOM 713 O O . HIS A 1 93 ? 8.130 -1.680 -1.599 1.00 78.50 93 HIS A O 1
ATOM 719 N N . TYR A 1 94 ? 7.756 -2.395 0.508 1.00 81.25 94 TYR A N 1
ATOM 720 C CA . TYR A 1 94 ? 6.294 -2.334 0.469 1.00 81.25 94 TYR A CA 1
ATOM 721 C C . TYR A 1 94 ? 5.790 -1.562 1.669 1.00 81.25 94 TYR A C 1
ATOM 723 O O . TYR A 1 94 ? 6.246 -1.768 2.794 1.00 81.25 94 TYR A O 1
ATOM 731 N N . ALA A 1 95 ? 4.826 -0.691 1.420 1.00 84.81 95 ALA A N 1
ATOM 732 C CA . ALA A 1 95 ? 4.094 -0.011 2.462 1.00 84.81 95 ALA A CA 1
ATOM 733 C C . ALA A 1 95 ? 2.611 -0.081 2.120 1.00 84.81 95 ALA A C 1
ATOM 735 O O . ALA A 1 95 ? 2.212 0.197 0.990 1.00 84.81 95 ALA A O 1
ATOM 736 N N . ALA A 1 96 ? 1.806 -0.430 3.115 1.00 88.38 96 ALA A N 1
ATOM 737 C CA . ALA A 1 96 ? 0.372 -0.237 3.068 1.00 88.38 96 ALA A CA 1
ATOM 738 C C . ALA A 1 96 ? 0.024 0.968 3.940 1.00 88.38 96 ALA A C 1
ATOM 740 O O . ALA A 1 96 ? 0.460 1.070 5.087 1.00 88.38 96 ALA A O 1
ATOM 741 N N . LEU A 1 97 ? -0.768 1.883 3.388 1.00 89.44 97 LEU A N 1
ATOM 742 C CA . LEU A 1 97 ? -1.376 2.971 4.139 1.00 89.44 97 LEU A CA 1
ATOM 743 C C . LEU A 1 97 ? -2.876 2.730 4.163 1.00 89.44 97 LEU A C 1
ATOM 745 O O . LEU A 1 97 ? -3.504 2.598 3.116 1.00 89.44 97 LEU A O 1
ATOM 749 N N . LEU A 1 98 ? -3.436 2.662 5.366 1.00 90.44 98 LEU A N 1
ATOM 750 C CA . LEU A 1 98 ? -4.859 2.454 5.579 1.00 90.44 98 LEU A CA 1
ATOM 751 C C . LEU A 1 98 ? -5.442 3.671 6.287 1.00 90.44 98 LEU A C 1
ATOM 753 O O . LEU A 1 98 ? -4.850 4.209 7.221 1.00 90.44 98 LEU A O 1
ATOM 757 N N . GLY A 1 99 ? -6.617 4.098 5.845 1.00 89.94 99 GLY A N 1
ATOM 758 C CA . GLY A 1 99 ? -7.305 5.248 6.409 1.00 89.94 99 GLY A CA 1
ATOM 759 C C . GLY A 1 99 ? -8.638 5.493 5.721 1.00 89.94 99 GLY A C 1
ATOM 760 O O . GLY A 1 99 ? -9.163 4.629 5.020 1.00 89.94 99 GLY A O 1
ATOM 761 N N . THR A 1 100 ? -9.192 6.683 5.932 1.00 90.06 100 THR A N 1
ATOM 762 C CA . THR A 1 100 ? -10.385 7.125 5.207 1.00 90.06 100 THR A CA 1
ATOM 763 C C . THR A 1 100 ? -10.072 7.305 3.723 1.00 90.06 100 THR A C 1
ATOM 765 O O . THR A 1 100 ? -8.924 7.551 3.348 1.00 90.06 100 THR A O 1
ATOM 768 N N . GLU A 1 101 ? -11.101 7.245 2.877 1.00 89.19 101 GLU A N 1
ATOM 769 C CA . GLU A 1 101 ? -10.972 7.530 1.442 1.00 89.19 101 GLU A CA 1
ATOM 770 C C . GLU A 1 101 ? -10.313 8.896 1.198 1.00 89.19 101 GLU A C 1
ATOM 772 O O . GLU A 1 101 ? -9.423 9.033 0.364 1.00 89.19 101 GLU A O 1
ATOM 777 N N . GLU A 1 102 ? -10.698 9.903 1.980 1.00 90.94 102 GLU A N 1
ATOM 778 C CA . GLU A 1 102 ? -10.124 11.243 1.915 1.00 90.94 102 GLU A CA 1
ATOM 779 C C . GLU A 1 102 ? -8.620 11.264 2.219 1.00 90.94 102 GLU A C 1
ATOM 781 O O . GLU A 1 102 ? -7.852 11.871 1.471 1.00 90.94 102 GLU A O 1
ATOM 786 N N . TYR A 1 103 ? -8.186 10.572 3.276 1.00 90.50 103 TYR A N 1
ATOM 787 C CA . TYR A 1 103 ? -6.769 10.448 3.616 1.00 90.50 103 TYR A CA 1
ATOM 788 C C . TYR A 1 103 ? -5.996 9.693 2.531 1.00 90.50 103 TYR A C 1
ATOM 790 O O . TYR A 1 103 ? -4.953 10.158 2.073 1.00 90.50 103 TYR A O 1
ATOM 798 N N . ALA A 1 104 ? -6.516 8.552 2.078 1.00 91.81 104 ALA A N 1
ATOM 799 C CA . ALA A 1 104 ? -5.870 7.753 1.046 1.00 91.81 104 ALA A CA 1
ATOM 800 C C . ALA A 1 104 ? -5.745 8.548 -0.268 1.00 91.81 104 ALA A C 1
ATOM 802 O O . ALA A 1 104 ? -4.687 8.571 -0.895 1.00 91.81 104 ALA A O 1
ATOM 803 N N . ASN A 1 105 ? -6.792 9.282 -0.662 1.00 91.94 105 ASN A N 1
ATOM 804 C CA . ASN A 1 105 ? -6.775 10.157 -1.836 1.00 91.94 105 ASN A CA 1
ATOM 805 C C . ASN A 1 105 ? -5.756 11.288 -1.682 1.00 91.94 105 ASN A C 1
ATOM 807 O O . ASN A 1 105 ? -5.011 11.565 -2.619 1.00 91.94 105 ASN A O 1
ATOM 811 N N . ALA A 1 106 ? -5.683 11.916 -0.510 1.00 90.38 106 ALA A N 1
ATOM 812 C CA . ALA A 1 106 ? -4.705 12.957 -0.223 1.00 90.38 106 ALA A CA 1
ATOM 813 C C . ALA A 1 106 ? -3.263 12.479 -0.425 1.00 90.38 106 ALA A C 1
ATOM 815 O O . ALA A 1 106 ? -2.483 13.130 -1.121 1.00 90.38 106 ALA A O 1
ATOM 816 N N . ILE A 1 107 ? -2.926 11.329 0.162 1.00 90.38 107 ILE A N 1
ATOM 817 C CA . ILE A 1 107 ? -1.600 10.725 0.039 1.00 90.38 107 ILE A CA 1
ATOM 818 C C . ILE A 1 107 ? -1.316 10.334 -1.411 1.00 90.38 107 ILE A C 1
ATOM 820 O O . ILE A 1 107 ? -0.264 10.688 -1.939 1.00 90.38 107 ILE A O 1
ATOM 824 N N . TYR A 1 108 ? -2.254 9.663 -2.082 1.00 91.12 108 TYR A N 1
ATOM 825 C CA . TYR A 1 108 ? -2.077 9.273 -3.478 1.00 91.12 108 TYR A CA 1
ATOM 826 C C . TYR A 1 108 ? -1.779 10.486 -4.366 1.00 91.12 108 TYR A C 1
ATOM 828 O O . TYR A 1 108 ? -0.795 10.482 -5.100 1.00 91.12 108 TYR A O 1
ATOM 836 N N . GLN A 1 109 ? -2.565 11.564 -4.260 1.00 90.19 109 GLN A N 1
ATOM 837 C CA . GLN A 1 109 ? -2.334 12.775 -5.058 1.00 90.19 109 GLN A CA 1
ATOM 838 C C . GLN A 1 109 ? -0.991 13.444 -4.750 1.00 90.19 109 GLN A C 1
ATOM 840 O O . GLN A 1 109 ? -0.404 14.050 -5.642 1.00 90.19 109 GLN A O 1
ATOM 845 N N . LEU A 1 110 ? -0.504 13.329 -3.513 1.00 87.56 110 LEU A N 1
ATOM 846 C CA . LEU A 1 110 ? 0.767 13.908 -3.099 1.00 87.56 110 LEU A CA 1
ATOM 847 C C . LEU A 1 110 ? 1.980 13.142 -3.652 1.00 87.56 110 LEU A C 1
ATOM 849 O O . LEU A 1 110 ? 2.985 13.763 -3.988 1.00 87.56 110 LEU A O 1
ATOM 853 N N . PHE A 1 111 ? 1.895 11.812 -3.751 1.00 87.81 111 PHE A N 1
ATOM 854 C CA . PHE A 1 111 ? 3.049 10.967 -4.081 1.00 87.81 111 PHE A CA 1
ATOM 855 C C . PHE A 1 111 ? 3.010 10.300 -5.461 1.00 87.81 111 PHE A C 1
ATOM 857 O O . PHE A 1 111 ? 4.048 9.813 -5.907 1.00 87.81 111 PHE A O 1
ATOM 864 N N . LYS A 1 112 ? 1.867 10.269 -6.159 1.00 87.31 112 LYS A N 1
ATOM 865 C CA . LYS A 1 112 ? 1.726 9.566 -7.453 1.00 87.31 112 LYS A CA 1
ATOM 866 C C . LYS A 1 112 ? 2.755 9.996 -8.511 1.00 87.31 112 LYS A C 1
ATOM 868 O O . LYS A 1 112 ? 3.186 9.161 -9.295 1.00 87.31 112 LYS A O 1
ATOM 873 N N . ASP A 1 113 ? 3.185 11.259 -8.477 1.00 86.75 113 ASP A N 1
ATOM 874 C CA . ASP A 1 113 ? 4.147 11.850 -9.420 1.00 86.75 113 ASP A CA 1
ATOM 875 C C . ASP A 1 113 ? 5.530 12.099 -8.774 1.00 86.75 113 ASP A C 1
ATOM 877 O O . ASP A 1 113 ? 6.378 12.784 -9.346 1.00 86.75 113 ASP A O 1
ATOM 881 N N . ALA A 1 114 ? 5.769 11.564 -7.569 1.00 87.00 114 ALA A N 1
ATOM 882 C CA . ALA A 1 114 ? 6.980 11.786 -6.777 1.00 87.00 114 ALA A CA 1
ATOM 883 C C . ALA A 1 114 ? 7.713 10.460 -6.470 1.00 87.00 114 ALA A C 1
ATOM 885 O O . ALA A 1 114 ? 7.802 10.051 -5.308 1.00 87.00 114 ALA A O 1
ATOM 886 N N . PRO A 1 115 ? 8.281 9.783 -7.489 1.00 81.75 115 PRO A N 1
ATOM 887 C CA . PRO A 1 115 ? 8.872 8.450 -7.347 1.00 81.75 115 PRO A CA 1
ATOM 888 C C . PRO A 1 115 ? 10.135 8.391 -6.491 1.00 81.75 115 PRO A C 1
ATOM 890 O O . PRO A 1 115 ? 10.643 7.313 -6.222 1.00 81.75 115 PRO A O 1
ATOM 893 N N . PHE A 1 116 ? 10.684 9.528 -6.075 1.00 82.69 116 PHE A N 1
ATOM 894 C CA . PHE A 1 116 ? 11.834 9.592 -5.170 1.00 82.69 116 PHE A CA 1
ATOM 895 C C . PHE A 1 116 ? 11.474 10.284 -3.851 1.00 82.69 116 PHE A C 1
ATOM 897 O O . PHE A 1 116 ? 12.350 10.740 -3.121 1.00 82.69 116 PHE A O 1
ATOM 904 N N . GLY A 1 117 ? 10.175 10.358 -3.551 1.00 81.88 117 GLY A N 1
ATOM 905 C CA . GLY A 1 117 ? 9.636 11.140 -2.452 1.00 81.88 117 GLY A CA 1
ATOM 906 C C . GLY A 1 117 ? 9.459 12.613 -2.813 1.00 81.88 117 GLY A C 1
ATOM 907 O O . GLY A 1 117 ? 9.854 13.088 -3.880 1.00 81.88 117 GLY A O 1
ATOM 908 N N . ILE A 1 118 ? 8.829 13.340 -1.895 1.00 80.62 118 ILE A N 1
ATOM 909 C CA . ILE A 1 118 ? 8.685 14.790 -1.995 1.00 80.62 118 ILE A CA 1
ATOM 910 C C . ILE A 1 118 ? 10.047 15.390 -1.632 1.00 80.62 118 ILE A C 1
ATOM 912 O O . ILE A 1 118 ? 10.585 15.035 -0.578 1.00 80.62 118 ILE A O 1
ATOM 916 N N . PRO A 1 119 ? 10.623 16.274 -2.465 1.00 74.94 119 PRO A N 1
ATOM 917 C CA . PRO A 1 119 ? 11.873 16.929 -2.119 1.00 74.94 119 PRO A CA 1
ATOM 918 C C . PRO A 1 119 ? 11.722 17.657 -0.784 1.00 74.94 119 PRO A C 1
ATOM 920 O O . PRO A 1 119 ? 10.689 18.277 -0.515 1.00 74.94 119 PRO A O 1
ATOM 923 N N . SER A 1 120 ? 12.760 17.586 0.050 1.00 72.94 120 SER A N 1
ATOM 924 C CA . SER A 1 120 ? 12.798 18.363 1.284 1.00 72.94 120 SER A CA 1
ATOM 925 C C . SER A 1 120 ? 12.549 19.835 0.954 1.00 72.94 120 SER A C 1
ATOM 927 O O . SER A 1 120 ? 13.152 20.348 0.003 1.00 72.94 120 SER A O 1
ATOM 929 N N . PRO A 1 121 ? 11.681 20.524 1.711 1.00 73.25 121 PRO A N 1
ATOM 930 C CA . PRO A 1 121 ? 11.433 21.934 1.469 1.00 73.25 121 PRO A CA 1
ATOM 931 C C . PRO A 1 121 ? 12.751 22.704 1.608 1.00 73.25 121 PRO A C 1
ATOM 933 O O . PRO A 1 121 ? 13.583 22.388 2.465 1.00 73.25 121 PRO A O 1
ATOM 936 N N . SER A 1 122 ? 12.960 23.704 0.750 1.00 71.94 122 SER A N 1
ATOM 937 C CA . SER A 1 122 ? 14.228 24.444 0.708 1.00 71.94 122 SER A CA 1
ATOM 938 C C . SER A 1 122 ? 14.434 25.315 1.956 1.00 71.94 122 SER A C 1
ATOM 940 O O . SER A 1 122 ? 15.547 25.743 2.266 1.00 71.94 122 SER A O 1
ATOM 942 N N . ASN A 1 123 ? 13.356 25.531 2.713 1.00 67.25 123 ASN A N 1
ATOM 943 C CA . ASN A 1 123 ? 13.316 26.177 4.015 1.00 67.25 123 ASN A CA 1
ATOM 944 C C . ASN A 1 123 ? 12.186 25.571 4.879 1.00 67.25 123 ASN A C 1
ATOM 946 O O . ASN A 1 123 ? 11.235 24.981 4.374 1.00 67.25 123 ASN A O 1
ATOM 950 N N . LEU A 1 124 ? 12.251 25.736 6.204 1.00 62.50 124 LEU A N 1
ATOM 951 C CA . LEU A 1 124 ? 11.243 25.195 7.139 1.00 62.50 124 LEU A CA 1
ATOM 952 C C . LEU A 1 124 ? 9.849 25.843 7.006 1.00 62.50 124 LEU A C 1
ATOM 954 O O . LEU A 1 124 ? 8.902 25.401 7.651 1.00 62.50 124 LEU A O 1
ATOM 958 N N . THR A 1 125 ? 9.716 26.890 6.190 1.00 61.56 125 THR A N 1
ATOM 959 C CA . THR A 1 125 ? 8.453 27.594 5.923 1.00 61.56 125 THR A CA 1
ATOM 960 C C . THR A 1 125 ? 7.676 27.029 4.730 1.00 61.56 125 THR A C 1
ATOM 962 O O . THR A 1 125 ? 6.497 27.337 4.581 1.00 61.56 125 THR A O 1
ATOM 965 N N . GLU A 1 126 ? 8.303 26.182 3.908 1.00 55.28 126 GLU A N 1
ATOM 966 C CA . GLU A 1 126 ? 7.745 25.626 2.666 1.00 55.28 126 GLU A CA 1
ATOM 967 C C . GLU A 1 126 ? 7.090 24.250 2.818 1.00 55.28 126 GLU A C 1
ATOM 969 O O . GLU A 1 126 ? 6.546 23.734 1.842 1.00 55.28 126 GLU A O 1
ATOM 974 N N . LEU A 1 127 ? 7.067 23.657 4.020 1.00 55.28 127 LEU A N 1
ATOM 975 C CA . LEU A 1 127 ? 6.218 22.490 4.287 1.00 55.28 127 LEU A CA 1
ATOM 976 C C . LEU A 1 127 ? 4.746 22.941 4.374 1.00 55.28 127 LEU A C 1
ATOM 978 O O . LEU A 1 127 ? 4.098 22.900 5.420 1.00 55.28 127 LEU A O 1
ATOM 982 N N . VAL A 1 128 ? 4.227 23.458 3.264 1.00 54.97 128 VAL A N 1
ATOM 983 C CA . VAL A 1 128 ? 2.847 23.893 3.121 1.00 54.97 128 VAL A CA 1
ATOM 984 C C . VAL A 1 128 ? 2.029 22.638 2.880 1.00 54.97 128 VAL A C 1
ATOM 986 O O . VAL A 1 128 ? 1.943 22.139 1.761 1.00 54.97 128 VAL A O 1
ATOM 989 N N . ILE A 1 129 ? 1.428 22.116 3.949 1.00 57.03 129 ILE A N 1
ATOM 990 C CA . ILE A 1 129 ? 0.331 21.157 3.822 1.00 57.03 129 ILE A CA 1
ATOM 991 C C . ILE A 1 129 ? -0.725 21.833 2.933 1.00 57.03 129 ILE A C 1
ATOM 993 O O . ILE A 1 129 ? -1.203 22.910 3.315 1.00 57.03 129 ILE A O 1
ATOM 997 N N . PRO A 1 130 ? -1.072 21.251 1.769 1.00 52.06 130 PRO A N 1
ATOM 998 C CA . PRO A 1 130 ? -2.093 21.794 0.884 1.00 52.06 130 PRO A CA 1
ATOM 999 C C . PRO A 1 130 ? -3.347 22.179 1.678 1.00 52.06 130 PRO A C 1
ATOM 1001 O O . PRO A 1 130 ? -3.777 21.446 2.569 1.00 52.06 130 PRO A O 1
ATOM 1004 N N . GLU A 1 131 ? -3.923 23.353 1.415 1.00 55.72 131 GLU A N 1
ATOM 1005 C CA . GLU A 1 131 ? -4.992 23.919 2.255 1.00 55.72 131 GLU A CA 1
ATOM 1006 C C . GLU A 1 131 ? -6.241 23.018 2.323 1.00 55.72 131 GLU A C 1
ATOM 1008 O O . GLU A 1 131 ? -6.937 22.965 3.340 1.00 55.72 131 GLU A O 1
ATOM 1013 N N . ASN A 1 132 ? -6.467 22.225 1.275 1.00 50.50 132 ASN A N 1
ATOM 1014 C CA . ASN A 1 132 ? -7.487 21.181 1.220 1.00 50.50 132 ASN A CA 1
ATOM 1015 C C . ASN A 1 132 ? -7.221 20.003 2.173 1.00 50.50 132 ASN A C 1
ATOM 1017 O O . ASN A 1 132 ? -8.167 19.332 2.553 1.00 50.50 132 ASN A O 1
ATOM 1021 N N . LEU A 1 133 ? -5.977 19.770 2.598 1.00 50.19 133 LEU A N 1
ATOM 1022 C CA . LEU A 1 133 ? -5.621 18.759 3.603 1.00 50.19 133 LEU A CA 1
ATOM 1023 C C . LEU A 1 133 ? -5.619 19.319 5.030 1.00 50.19 133 LEU A C 1
ATOM 1025 O O . LEU A 1 133 ? -5.814 18.577 5.991 1.00 50.19 133 LEU A O 1
ATOM 1029 N N . ARG A 1 134 ? -5.470 20.641 5.183 1.00 53.00 134 ARG A N 1
ATOM 1030 C CA . ARG A 1 134 ? -5.572 21.325 6.483 1.00 53.00 134 ARG A CA 1
ATOM 1031 C C . ARG A 1 134 ? -6.972 21.247 7.088 1.00 53.00 134 ARG A C 1
ATOM 1033 O O . ARG A 1 134 ? -7.087 21.067 8.294 1.00 53.00 134 ARG A O 1
ATOM 1040 N N . LYS A 1 135 ? -8.021 21.357 6.267 1.00 49.75 135 LYS A N 1
ATOM 1041 C CA . LYS A 1 135 ? -9.419 21.352 6.740 1.00 49.75 135 LYS A CA 1
ATOM 1042 C C . LYS A 1 135 ? -9.854 20.016 7.351 1.00 49.75 135 LYS A C 1
ATOM 1044 O O . LYS A 1 135 ? -10.714 20.009 8.226 1.00 49.75 135 LYS A O 1
ATOM 1049 N N . ASN A 1 136 ? -9.223 18.919 6.939 1.00 45.12 136 ASN A N 1
ATOM 1050 C CA . ASN A 1 136 ? -9.619 17.568 7.342 1.00 45.12 136 ASN A CA 1
ATOM 1051 C C . ASN A 1 136 ? -8.832 17.055 8.551 1.00 45.12 136 ASN A C 1
ATOM 1053 O O . ASN A 1 136 ? -9.337 16.240 9.316 1.00 45.12 136 ASN A O 1
ATOM 1057 N N . ALA A 1 137 ? -7.623 17.580 8.775 1.00 42.38 137 ALA A N 1
ATOM 1058 C CA . ALA A 1 137 ? -6.829 17.271 9.963 1.00 42.38 137 ALA A CA 1
ATOM 1059 C C . ALA A 1 137 ? -7.358 17.956 11.237 1.00 42.38 137 ALA A C 1
ATOM 1061 O O . ALA A 1 137 ? -7.076 17.494 12.338 1.00 42.38 137 ALA A O 1
ATOM 1062 N N . THR A 1 138 ? -8.120 19.047 11.106 1.00 45.09 138 THR A N 1
ATOM 1063 C CA . THR A 1 138 ? -8.650 19.812 12.248 1.00 45.09 138 THR A CA 1
ATOM 1064 C C . THR A 1 138 ? -10.099 19.485 12.594 1.00 45.09 138 THR A C 1
ATOM 1066 O O . THR A 1 138 ? -10.694 20.255 13.332 1.00 45.09 138 THR A O 1
ATOM 1069 N N . GLY A 1 139 ? -10.668 18.408 12.032 1.00 36.97 139 GLY A N 1
ATOM 1070 C CA . GLY A 1 139 ? -11.983 17.849 12.367 1.00 36.97 139 GLY A CA 1
ATOM 1071 C C . GLY A 1 139 ? -12.980 18.812 13.012 1.00 36.97 139 GLY A C 1
ATOM 1072 O O . GLY A 1 139 ? -13.289 18.642 14.178 1.00 36.97 139 GLY A O 1
ATOM 1073 N N . GLY A 1 140 ? -13.504 19.779 12.254 1.00 46.91 140 GLY A N 1
ATOM 1074 C CA . GLY A 1 140 ? -14.576 20.659 12.722 1.00 46.91 140 GLY A CA 1
ATOM 1075 C C . GLY A 1 140 ? -14.185 21.655 13.827 1.00 46.91 140 GLY A C 1
ATOM 1076 O O . GLY A 1 140 ? -13.421 21.382 14.731 1.00 46.91 140 GLY A O 1
ATOM 1077 N N . ASP A 1 141 ? -14.764 22.848 13.732 1.00 43.56 141 ASP A N 1
ATOM 1078 C CA . ASP A 1 141 ? -14.759 23.919 14.740 1.00 43.56 141 ASP A CA 1
ATOM 1079 C C . ASP A 1 141 ? -13.504 24.771 14.976 1.00 43.56 141 ASP A C 1
ATOM 1081 O O . ASP A 1 141 ? -13.611 25.754 15.694 1.00 43.56 141 ASP A O 1
ATOM 1085 N N . GLY A 1 142 ? -12.358 24.544 14.334 1.00 43.47 142 GLY A N 1
ATOM 1086 C CA . GLY A 1 142 ? -11.280 25.548 14.353 1.00 43.47 142 GLY A CA 1
ATOM 1087 C C . GLY A 1 142 ? -10.766 25.934 15.753 1.00 43.47 142 GLY A C 1
ATOM 1088 O O . GLY A 1 142 ? -10.127 26.979 15.900 1.00 43.47 142 GLY A O 1
ATOM 1089 N N . SER A 1 143 ? -11.000 25.107 16.775 1.00 42.41 143 SER A N 1
ATOM 1090 C CA . SER A 1 143 ? -10.339 25.263 18.063 1.00 42.41 143 SER A CA 1
ATOM 1091 C C . SER A 1 143 ? -8.900 24.753 17.956 1.00 42.41 143 SER A C 1
ATOM 1093 O O . SER A 1 143 ? -8.606 23.578 17.755 1.00 42.41 143 SER A O 1
ATOM 1095 N N . SER A 1 144 ? -7.951 25.683 18.030 1.00 40.53 144 SER A N 1
ATOM 1096 C CA . SER A 1 144 ? -6.527 25.377 17.983 1.00 40.53 144 SER A CA 1
ATOM 1097 C C . SER A 1 144 ? -6.116 24.559 19.212 1.00 40.53 144 SER A C 1
ATOM 1099 O O . SER A 1 144 ? -5.905 25.118 20.293 1.00 40.53 144 SER A O 1
ATOM 1101 N N . THR A 1 145 ? -5.944 23.247 19.072 1.00 39.34 145 THR A N 1
ATOM 1102 C CA . THR A 1 145 ? -5.230 22.455 20.079 1.00 39.34 145 THR A CA 1
ATOM 1103 C C . THR A 1 145 ? -3.744 22.780 19.985 1.00 39.34 145 THR A C 1
ATOM 1105 O O . THR A 1 145 ? -3.034 22.315 19.093 1.00 39.34 145 THR A O 1
ATOM 1108 N N . SER A 1 146 ? -3.271 23.626 20.898 1.00 36.12 146 SER A N 1
ATOM 1109 C CA . SER A 1 146 ? -1.844 23.873 21.090 1.00 36.12 146 SER A CA 1
ATOM 1110 C C . SER A 1 146 ? -1.208 22.656 21.764 1.00 36.12 146 SER A C 1
ATOM 1112 O O . SER A 1 146 ? -1.521 22.320 22.903 1.00 36.12 146 SER A O 1
ATOM 1114 N N . PHE A 1 147 ? -0.305 21.982 21.056 1.00 35.91 147 PHE A N 1
ATOM 1115 C CA . PHE A 1 147 ? 0.598 21.010 21.662 1.00 35.91 147 PHE A CA 1
ATOM 1116 C C . PHE A 1 147 ? 1.683 21.782 22.422 1.00 35.91 147 PHE A C 1
ATOM 1118 O O . PHE A 1 147 ? 2.527 22.442 21.816 1.00 35.91 147 PHE A O 1
ATOM 1125 N N . ARG A 1 148 ? 1.662 21.722 23.756 1.00 35.44 148 ARG A N 1
ATOM 1126 C CA . ARG A 1 148 ? 2.830 22.049 24.581 1.00 35.44 148 ARG A CA 1
ATOM 1127 C C . ARG A 1 148 ? 3.540 20.747 24.921 1.00 35.44 148 ARG A C 1
ATOM 1129 O O . ARG A 1 148 ? 2.980 19.918 25.630 1.00 35.44 148 ARG A O 1
ATOM 1136 N N . ALA A 1 149 ? 4.757 20.587 24.411 1.00 35.09 149 ALA A N 1
ATOM 1137 C CA . ALA A 1 149 ? 5.686 19.593 24.924 1.00 35.09 149 ALA A CA 1
ATOM 1138 C C . ALA A 1 149 ? 6.178 20.059 26.303 1.00 35.09 149 ALA A C 1
ATOM 1140 O O . ALA A 1 149 ? 6.646 21.192 26.442 1.00 35.09 149 ALA A O 1
ATOM 1141 N N . SER A 1 150 ? 5.996 19.206 27.306 1.00 49.91 150 SER A N 1
ATOM 1142 C CA . SER A 1 150 ? 6.667 19.268 28.607 1.00 49.91 150 SER A CA 1
ATOM 1143 C C . SER A 1 150 ? 8.007 18.556 28.542 1.00 49.91 150 SER A C 1
ATOM 1145 O O . SER A 1 150 ? 8.002 17.443 27.967 1.00 49.91 150 SER A O 1
#

InterPro domains:
  IPR011692 Stress up-regulated Nod 19 [PF07712] (28-96)

Radius of gyration: 21.45 Å; Cα contacts (8 Å, |Δi|>4): 56; chains: 1; bounding box: 45×49×70 Å

Foldseek 3Di:
DDDDDDDDDPPPPPPPPDPCPPADVPDDDDDDDFDDDDDDVPDDDQADGPDDDDDVVVCVVQVVHDDDDPDDDDFDADPVRHTDDCVSDPDDDDDDDDDDPLVSVLVNVQTRPPSPDDPDPPDPVPPDPDVSNVVVVVPDDPDDPDDDDD

Solvent-accessible surface area (backbone atoms only — not comparable to full-atom values): 11054 Å² total; per-residue (Å²): 139,84,85,81,81,83,81,81,80,80,84,76,82,72,80,73,86,64,82,78,74,78,56,56,97,91,53,80,87,82,87,81,84,74,82,91,84,85,76,58,95,90,58,82,89,58,54,59,68,81,87,76,81,72,60,64,72,56,52,62,76,36,60,98,51,90,78,85,83,91,76,88,86,88,85,56,57,48,99,85,66,48,74,60,59,66,89,82,49,88,83,90,84,85,84,88,86,85,72,53,72,70,56,47,51,54,52,37,74,70,32,50,89,27,60,86,52,79,77,77,54,98,45,94,82,58,75,66,70,54,72,83,57,52,64,65,74,53,69,69,86,80,73,80,82,77,85,76,88,128

Secondary structure (DSSP, 8-state):
------------------------TT------PPPPP---TT----SPPPP-PPPHHHHHHTTTSPPP--------B-TTSPBPPTTTS-----------HHHHHHHHHHHTT-TT-PPPPSSTT-----HHHHHHHTTSS---------

Mean predicted aligned error: 14.44 Å